Protein AF-A0A1W1CHK7-F1 (afdb_monomer)

Solvent-accessible surface area (backbone atoms only — not comparable to full-atom values): 5432 Å² total; per-residue (Å²): 128,78,54,74,69,47,39,52,49,44,51,52,34,54,74,55,71,52,55,76,84,77,55,79,71,44,59,80,49,26,77,27,19,28,94,57,22,71,26,29,91,99,61,29,66,54,68,68,59,84,61,54,61,59,36,43,56,65,22,46,82,54,97,96,43,69,49,68,51,37,71,90,78,52,53,75,66,53,50,51,52,51,38,55,52,52,58,71,70,66,119

InterPro domains:
  IPR009056 Cytochrome c-like domain [PF13442] (28-86)
  IPR009056 Cytochrome c-like domain [PS51007] (1-90)
  IPR036909 Cytochrome c-like domain superfamily [G3DSA:1.10.760.10] (3-91)
  IPR036909 Cytochrome c-like domain superfamily [SSF46626] (28-89)

Foldseek 3Di:
DDDDPRVVLQVVCLVVQVPDDRDPSCVVVCVAQNSRQCGDVPRHHRPSDDPQLCCQQCWDQDPVGTGHHCVPPDDPVVSVVVVVVVVVPPD

pLDDT: mean 88.5, std 5.28, range [59.03, 93.69]

Structure (mmCIF, N/CA/C/O backbone):
data_AF-A0A1W1CHK7-F1
#
_entry.id   AF-A0A1W1CHK7-F1
#
loop_
_atom_site.group_PDB
_atom_site.id
_atom_site.type_symbol
_atom_site.label_atom_id
_atom_site.label_alt_id
_atom_site.label_comp_id
_atom_site.label_asym_id
_atom_site.label_entity_id
_atom_site.label_seq_id
_atom_site.pdbx_PDB_ins_code
_atom_site.Cartn_x
_atom_site.Cartn_y
_atom_site.Cartn_z
_atom_site.occupancy
_atom_site.B_iso_or_equiv
_atom_site.auth_seq_id
_atom_site.auth_comp_id
_atom_site.auth_asym_id
_atom_site.auth_atom_id
_atom_site.pdbx_PDB_model_num
ATOM 1 N N . MET A 1 1 ? 14.095 9.188 -12.906 1.00 63.19 1 MET A N 1
ATOM 2 C CA . MET A 1 1 ? 12.730 8.609 -12.824 1.00 63.19 1 MET A CA 1
ATOM 3 C C . MET A 1 1 ? 12.497 7.805 -14.093 1.00 63.19 1 MET A C 1
ATOM 5 O O . MET A 1 1 ? 12.975 8.254 -15.124 1.00 63.19 1 MET A O 1
ATOM 9 N N . ALA A 1 2 ? 11.866 6.628 -14.034 1.00 78.81 2 ALA A N 1
ATOM 10 C CA . ALA A 1 2 ? 11.670 5.787 -15.221 1.00 78.81 2 ALA A CA 1
ATOM 11 C C . ALA A 1 2 ? 10.849 6.527 -16.291 1.00 78.81 2 ALA A C 1
ATOM 13 O O . ALA A 1 2 ? 9.809 7.105 -15.981 1.00 78.81 2 ALA A O 1
ATOM 14 N N . MET A 1 3 ? 11.322 6.527 -17.538 1.00 86.06 3 MET A N 1
ATOM 15 C CA . MET A 1 3 ? 10.689 7.235 -18.659 1.00 86.06 3 MET A CA 1
ATOM 16 C C . MET A 1 3 ? 10.622 6.323 -19.885 1.00 86.06 3 MET A C 1
ATOM 18 O O . MET A 1 3 ? 11.356 5.340 -19.981 1.00 86.06 3 MET A O 1
ATOM 22 N N . GLY A 1 4 ? 9.753 6.648 -20.843 1.00 92.25 4 GLY A N 1
ATOM 23 C CA . GLY A 1 4 ? 9.697 5.941 -22.123 1.00 92.25 4 GLY A CA 1
ATOM 24 C C . GLY A 1 4 ? 9.438 4.439 -21.963 1.00 92.25 4 GLY A C 1
ATOM 25 O O . GLY A 1 4 ? 8.424 4.034 -21.392 1.00 92.25 4 GLY A O 1
ATOM 26 N N . LYS A 1 5 ? 10.343 3.606 -22.490 1.00 93.56 5 LYS A N 1
ATOM 27 C CA . LYS A 1 5 ? 10.220 2.142 -22.443 1.00 93.56 5 LYS A CA 1
ATOM 28 C C . LYS A 1 5 ? 10.211 1.606 -21.009 1.00 93.56 5 LYS A C 1
ATOM 30 O O . LYS A 1 5 ? 9.383 0.755 -20.702 1.00 93.56 5 LYS A O 1
ATOM 35 N N . ASP A 1 6 ? 11.043 2.155 -20.128 1.00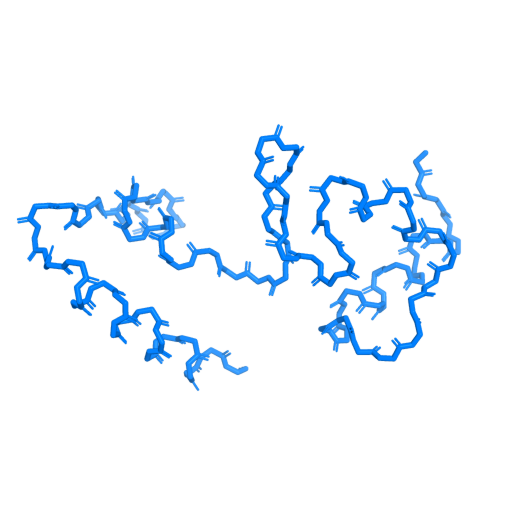 92.00 6 ASP A N 1
ATOM 36 C CA . ASP A 1 6 ? 11.122 1.699 -18.737 1.00 92.00 6 ASP A CA 1
ATOM 37 C C . ASP A 1 6 ? 9.804 1.908 -17.997 1.00 92.00 6 ASP A C 1
ATOM 39 O O . ASP A 1 6 ? 9.347 1.021 -17.282 1.00 92.00 6 ASP A O 1
ATOM 43 N N . ALA A 1 7 ? 9.151 3.053 -18.218 1.00 91.62 7 ALA A N 1
ATOM 44 C CA . ALA A 1 7 ? 7.846 3.334 -17.629 1.00 91.62 7 ALA A CA 1
ATOM 45 C C . ALA A 1 7 ? 6.783 2.326 -18.100 1.00 91.62 7 ALA A C 1
ATOM 47 O O . ALA A 1 7 ? 5.980 1.856 -17.296 1.00 91.62 7 ALA A O 1
ATOM 48 N N . LYS A 1 8 ? 6.801 1.948 -19.386 1.00 93.56 8 LYS A N 1
ATOM 49 C CA . LYS A 1 8 ? 5.877 0.947 -19.945 1.00 93.56 8 LYS A CA 1
ATOM 50 C C . LYS A 1 8 ? 6.137 -0.452 -19.388 1.00 93.56 8 LYS A C 1
ATOM 52 O O . LYS A 1 8 ? 5.186 -1.153 -19.049 1.00 93.56 8 LYS A O 1
ATOM 57 N N . ASP A 1 9 ? 7.401 -0.847 -19.268 1.00 93.50 9 ASP A N 1
ATOM 58 C CA . ASP A 1 9 ? 7.783 -2.162 -18.747 1.00 93.50 9 ASP A CA 1
ATOM 59 C C . ASP A 1 9 ? 7.431 -2.296 -17.261 1.00 93.50 9 ASP A C 1
ATOM 61 O O . ASP A 1 9 ? 6.871 -3.314 -16.849 1.00 93.50 9 ASP A O 1
ATOM 65 N N . ILE A 1 10 ? 7.675 -1.247 -16.467 1.00 91.62 10 ILE A N 1
ATOM 66 C CA . ILE A 1 10 ? 7.249 -1.186 -15.063 1.00 91.62 10 ILE A CA 1
ATOM 67 C C . ILE A 1 10 ? 5.724 -1.251 -14.966 1.00 91.62 10 ILE A C 1
ATOM 69 O O . ILE A 1 10 ? 5.202 -2.064 -14.207 1.00 91.62 10 ILE A O 1
ATOM 73 N N . ALA A 1 11 ? 4.998 -0.454 -15.756 1.00 90.31 11 ALA A N 1
ATOM 74 C CA . ALA A 1 11 ? 3.537 -0.468 -15.747 1.00 90.31 11 ALA A CA 1
ATOM 75 C C . ALA A 1 11 ? 2.977 -1.857 -16.090 1.00 90.31 11 ALA A C 1
ATOM 77 O O . ALA A 1 11 ? 2.059 -2.329 -15.425 1.00 90.31 11 ALA A O 1
ATOM 78 N N . LYS A 1 12 ? 3.564 -2.550 -17.075 1.00 91.94 12 LYS A N 1
ATOM 79 C CA . LYS A 1 12 ? 3.183 -3.922 -17.434 1.00 91.94 12 LYS A CA 1
ATOM 80 C C . LYS A 1 12 ? 3.463 -4.912 -16.301 1.00 91.94 12 LYS A C 1
ATOM 82 O O . LYS A 1 12 ? 2.631 -5.775 -16.033 1.00 91.94 12 LYS A O 1
ATOM 87 N N . TYR A 1 13 ? 4.605 -4.787 -15.628 1.00 91.69 13 TYR A N 1
ATOM 88 C CA . TYR A 1 13 ? 4.947 -5.629 -14.481 1.00 91.69 13 TYR A CA 1
ATOM 89 C C . TYR A 1 13 ? 3.975 -5.420 -13.309 1.00 91.69 13 TYR A C 1
ATOM 91 O O . TYR A 1 13 ? 3.443 -6.397 -12.783 1.00 91.69 13 TYR A O 1
ATOM 99 N N . ILE A 1 14 ? 3.646 -4.170 -12.969 1.00 89.50 14 ILE A N 1
ATOM 100 C CA . ILE A 1 14 ? 2.649 -3.845 -11.934 1.00 89.50 14 ILE A CA 1
ATOM 101 C C . ILE A 1 14 ? 1.266 -4.381 -12.330 1.00 89.50 14 ILE A C 1
ATOM 103 O O . ILE A 1 14 ? 0.630 -5.074 -11.541 1.00 89.50 14 ILE A O 1
ATOM 107 N N . ALA A 1 15 ? 0.824 -4.147 -13.570 1.00 88.38 15 ALA A N 1
ATOM 108 C CA . ALA A 1 15 ? -0.468 -4.622 -14.073 1.00 88.38 15 ALA A CA 1
ATOM 109 C C . ALA A 1 15 ? -0.585 -6.158 -14.099 1.00 88.38 15 ALA A C 1
ATOM 111 O O . ALA A 1 15 ? -1.686 -6.695 -14.034 1.00 88.38 15 ALA A O 1
ATOM 112 N N . SER A 1 16 ? 0.539 -6.880 -14.157 1.00 88.31 16 SER A N 1
ATOM 113 C CA . SER A 1 16 ? 0.557 -8.344 -14.031 1.00 88.31 16 SER A CA 1
ATOM 114 C C . SER A 1 16 ? 0.365 -8.846 -12.592 1.00 88.31 16 SER A C 1
ATOM 116 O O . SER A 1 16 ? 0.317 -10.058 -12.364 1.00 88.31 16 SER A O 1
ATOM 118 N N . GLY A 1 17 ? 0.291 -7.936 -11.615 1.00 87.62 17 GLY A N 1
ATOM 119 C CA . GLY A 1 17 ? 0.328 -8.262 -10.194 1.00 87.62 17 GLY A CA 1
ATOM 120 C C . GLY A 1 17 ? 1.705 -8.759 -9.760 1.00 87.62 17 GLY A C 1
ATOM 121 O O . GLY A 1 17 ? 1.789 -9.723 -9.003 1.00 87.62 17 GLY A O 1
ATOM 122 N N . TYR A 1 18 ? 2.778 -8.146 -10.277 1.00 90.56 18 TYR A N 1
ATOM 123 C CA . TYR A 1 18 ? 4.170 -8.499 -9.956 1.00 90.56 18 TYR A CA 1
ATOM 124 C C . TYR A 1 18 ? 4.526 -9.957 -10.289 1.00 90.56 18 TYR A C 1
ATOM 126 O O . TYR A 1 18 ? 5.354 -10.588 -9.629 1.00 90.56 18 TYR A O 1
ATOM 134 N N . LYS A 1 19 ? 3.883 -10.519 -11.320 1.00 88.69 19 LYS A N 1
ATOM 135 C CA . LYS A 1 19 ? 4.138 -11.880 -11.799 1.00 88.69 19 LYS A CA 1
ATOM 136 C C . LYS A 1 19 ? 5.200 -11.863 -12.899 1.00 88.69 19 LYS A C 1
ATOM 138 O O . LYS A 1 19 ? 5.215 -10.996 -13.768 1.00 88.69 19 LYS A O 1
ATOM 143 N N . GLY A 1 20 ? 6.066 -12.875 -12.901 1.00 87.69 20 GLY A N 1
ATOM 144 C CA . GLY A 1 20 ? 7.151 -13.001 -13.877 1.00 87.69 20 GLY A CA 1
ATOM 145 C C . GLY A 1 20 ? 8.410 -12.218 -13.493 1.00 87.69 20 GLY A C 1
ATOM 146 O O . GLY A 1 20 ? 8.625 -11.887 -12.330 1.00 87.69 20 GLY A O 1
ATOM 147 N N . LYS A 1 21 ? 9.288 -11.972 -14.471 1.00 90.06 21 LYS A N 1
ATOM 148 C CA . LYS A 1 21 ? 10.582 -11.315 -14.240 1.00 90.06 21 LYS A CA 1
ATOM 149 C C . LYS A 1 21 ? 10.404 -9.798 -14.131 1.00 90.06 21 LYS A C 1
ATOM 151 O O . LYS A 1 21 ? 9.972 -9.166 -15.093 1.00 90.06 21 LYS A O 1
ATOM 156 N N . ALA A 1 22 ? 10.799 -9.225 -12.994 1.00 90.81 22 ALA A N 1
ATOM 157 C CA . ALA A 1 22 ? 10.828 -7.778 -12.806 1.00 90.81 22 ALA A CA 1
ATOM 158 C C . ALA A 1 22 ? 11.788 -7.111 -13.816 1.00 90.81 22 ALA A C 1
ATOM 160 O O . ALA A 1 22 ? 12.902 -7.612 -14.019 1.00 90.81 22 ALA A O 1
ATOM 161 N N . PRO A 1 23 ? 11.401 -5.990 -14.452 1.00 92.50 23 PRO A N 1
ATOM 162 C CA . PRO A 1 23 ? 12.315 -5.236 -15.298 1.00 92.50 23 PRO A CA 1
ATOM 163 C C . PRO A 1 23 ? 13.427 -4.6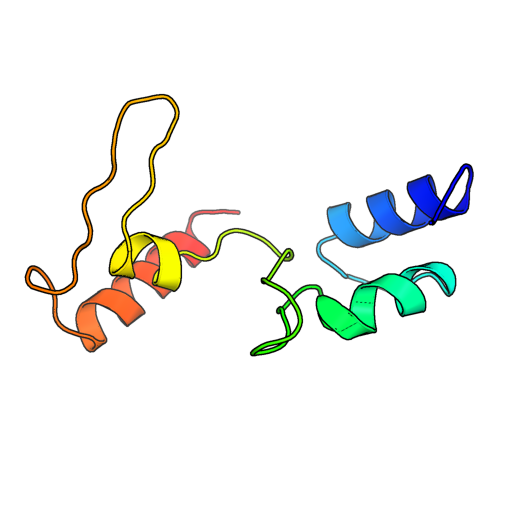29 -14.435 1.00 92.50 23 PRO A C 1
ATOM 165 O O . PRO A 1 23 ? 13.186 -4.227 -13.298 1.00 92.50 23 PRO A O 1
ATOM 168 N N . ALA A 1 24 ? 14.644 -4.522 -14.974 1.00 91.00 24 ALA A N 1
ATOM 169 C CA . ALA A 1 24 ? 15.782 -3.961 -14.236 1.00 91.00 24 ALA A CA 1
ATOM 170 C C . ALA A 1 24 ? 15.503 -2.533 -13.725 1.00 91.00 24 ALA A C 1
ATOM 172 O O . ALA A 1 24 ? 15.940 -2.155 -12.642 1.00 91.00 24 ALA A O 1
ATOM 173 N N . SER A 1 25 ? 14.699 -1.768 -14.466 1.00 91.44 25 SER A N 1
ATOM 174 C CA . SER A 1 25 ? 14.257 -0.425 -14.092 1.00 91.44 25 SER A CA 1
ATOM 175 C C . SER A 1 25 ? 13.365 -0.384 -12.841 1.00 91.44 25 SER A C 1
ATOM 177 O O . SER A 1 25 ? 13.304 0.655 -12.184 1.00 91.44 25 SER A O 1
ATOM 179 N N . TYR A 1 26 ? 12.729 -1.497 -12.446 1.00 92.12 26 TYR A N 1
ATOM 180 C CA . TYR A 1 26 ? 11.925 -1.573 -11.219 1.00 92.12 26 TYR A CA 1
ATOM 181 C C . TYR A 1 26 ? 12.776 -1.547 -9.938 1.00 92.12 26 TYR A C 1
ATOM 183 O O . TYR A 1 26 ? 12.256 -1.210 -8.876 1.00 92.12 26 TYR A O 1
ATOM 191 N N . VAL A 1 27 ? 14.085 -1.824 -10.013 1.00 89.44 27 VAL A N 1
ATOM 192 C CA . VAL A 1 27 ? 14.992 -1.796 -8.845 1.00 89.44 27 VAL A CA 1
ATOM 193 C C . VAL A 1 27 ? 14.968 -0.438 -8.134 1.00 89.44 27 VAL A C 1
ATOM 195 O O . VAL A 1 27 ? 15.010 -0.371 -6.907 1.00 89.44 27 VAL A O 1
ATOM 198 N N . ALA A 1 28 ? 14.821 0.652 -8.892 1.00 89.50 28 ALA A N 1
ATOM 199 C CA . ALA A 1 28 ? 14.700 1.997 -8.333 1.00 89.50 28 ALA A CA 1
ATOM 200 C C . ALA A 1 28 ? 13.408 2.198 -7.516 1.00 89.50 28 ALA A C 1
ATOM 202 O O . ALA A 1 28 ? 13.362 3.051 -6.636 1.00 89.50 28 ALA A O 1
ATOM 203 N N . CYS A 1 29 ? 12.358 1.424 -7.799 1.00 90.69 29 CYS A N 1
ATOM 204 C CA . CYS A 1 29 ? 11.074 1.478 -7.102 1.00 90.69 29 CYS A CA 1
ATOM 205 C C . CYS A 1 29 ? 11.056 0.543 -5.887 1.00 90.69 29 CYS A C 1
ATOM 207 O O . CYS A 1 29 ? 10.519 0.899 -4.836 1.00 90.69 29 CYS A O 1
ATOM 209 N N . SER A 1 30 ? 11.657 -0.645 -6.014 1.00 91.94 30 SER A N 1
ATOM 210 C CA . SER A 1 30 ? 11.599 -1.682 -4.980 1.00 91.94 30 SER A CA 1
ATOM 211 C C . SER A 1 30 ? 12.276 -1.293 -3.670 1.00 91.94 30 SER A C 1
ATOM 213 O O . SER A 1 30 ? 11.924 -1.845 -2.635 1.00 91.94 30 SER A O 1
ATOM 215 N N . GLY A 1 31 ? 13.208 -0.332 -3.689 1.00 90.38 31 GLY A N 1
ATOM 216 C CA . GLY A 1 31 ? 13.840 0.179 -2.468 1.00 90.38 31 GLY A CA 1
ATOM 217 C C . GLY A 1 31 ? 12.849 0.818 -1.488 1.00 90.38 31 GLY A C 1
ATOM 218 O O . GLY A 1 31 ? 13.006 0.667 -0.281 1.00 90.38 31 GLY A O 1
ATOM 219 N N . CYS A 1 32 ? 11.802 1.476 -1.995 1.00 93.62 32 CYS A N 1
ATOM 220 C CA . CYS A 1 32 ? 10.753 2.077 -1.163 1.00 93.62 32 CYS A CA 1
ATOM 221 C C . CYS A 1 32 ? 9.481 1.222 -1.116 1.00 93.62 32 CYS A C 1
ATOM 223 O O . CYS A 1 32 ? 8.792 1.195 -0.102 1.00 93.62 32 CYS A O 1
ATOM 225 N N . HIS A 1 33 ? 9.154 0.535 -2.211 1.00 92.25 33 HIS A N 1
ATOM 226 C CA . HIS A 1 33 ? 7.868 -0.146 -2.371 1.00 92.25 33 HIS A CA 1
ATOM 227 C C . HIS A 1 33 ? 7.932 -1.671 -2.246 1.00 92.25 33 HIS A C 1
ATOM 229 O O . HIS A 1 33 ? 6.897 -2.320 -2.336 1.00 92.25 33 HIS A O 1
ATOM 235 N N . GLY A 1 34 ? 9.108 -2.260 -2.041 1.00 91.69 34 GLY A N 1
ATOM 236 C CA . GLY A 1 34 ? 9.272 -3.710 -1.997 1.00 91.69 34 GLY A CA 1
ATOM 237 C C . GLY A 1 34 ? 9.354 -4.352 -3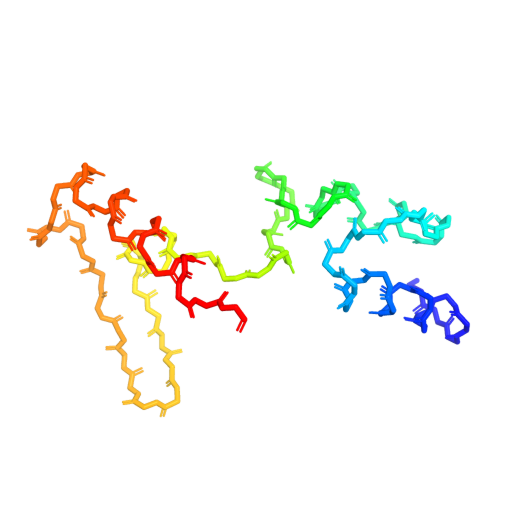.386 1.00 91.69 34 GLY A C 1
ATOM 238 O O . GLY A 1 34 ? 9.065 -3.747 -4.427 1.00 91.69 34 GLY A O 1
ATOM 239 N N . THR A 1 35 ? 9.799 -5.604 -3.419 1.00 91.12 35 THR A N 1
ATOM 240 C CA . THR 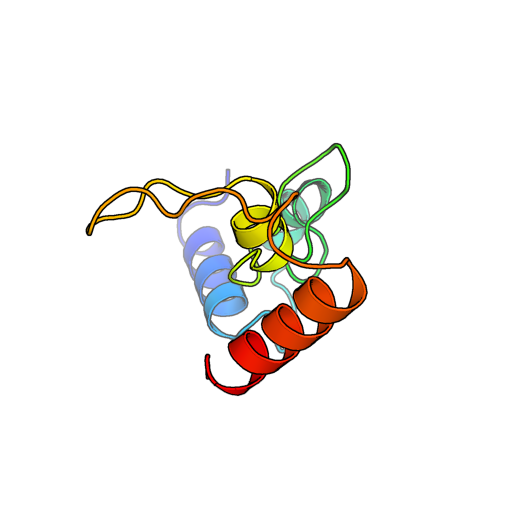A 1 35 ? 10.090 -6.333 -4.673 1.00 91.12 35 THR A CA 1
ATOM 241 C C . THR A 1 35 ? 8.835 -6.686 -5.470 1.00 91.12 35 THR A C 1
ATOM 243 O O . THR A 1 35 ? 8.879 -6.832 -6.697 1.00 91.12 35 THR A O 1
ATOM 246 N N . LYS A 1 36 ? 7.712 -6.782 -4.770 1.00 90.00 36 LYS A N 1
ATOM 247 C CA . LYS A 1 36 ? 6.381 -7.097 -5.273 1.00 90.00 36 LYS A CA 1
ATOM 248 C C . LYS A 1 36 ? 5.367 -6.011 -4.920 1.00 90.00 36 LYS A C 1
ATOM 250 O O . LYS A 1 36 ? 4.181 -6.274 -5.008 1.00 90.00 36 LYS A O 1
ATOM 255 N N . GLY A 1 37 ? 5.817 -4.811 -4.550 1.00 89.88 37 GLY A N 1
ATOM 256 C CA . GLY A 1 37 ? 4.927 -3.704 -4.206 1.00 89.88 37 GLY A CA 1
ATOM 257 C C . GLY A 1 37 ? 4.310 -3.804 -2.807 1.00 89.88 37 GLY A C 1
ATOM 258 O O . GLY A 1 37 ? 3.404 -3.035 -2.501 1.00 89.88 37 GLY A O 1
ATOM 259 N N . GLU A 1 38 ? 4.787 -4.711 -1.959 1.00 89.94 38 GLU A N 1
ATOM 260 C CA . GLU A 1 38 ? 4.288 -4.987 -0.607 1.00 89.94 38 GLU A CA 1
ATOM 261 C C . GLU A 1 38 ? 4.488 -3.825 0.385 1.00 89.94 38 GLU A C 1
ATOM 263 O O . GLU A 1 38 ? 3.908 -3.821 1.472 1.00 89.94 38 GLU A O 1
ATOM 268 N N . GLY A 1 39 ? 5.271 -2.813 0.002 1.00 90.69 39 GLY A N 1
ATOM 269 C CA . GLY A 1 39 ? 5.653 -1.688 0.848 1.00 90.69 39 GLY A CA 1
ATOM 270 C C . GLY A 1 39 ? 6.814 -2.026 1.779 1.00 90.69 39 GLY A C 1
ATOM 271 O O . GLY A 1 39 ? 7.090 -3.184 2.089 1.00 90.69 39 GLY A O 1
ATOM 272 N N . VAL A 1 40 ? 7.515 -0.992 2.234 1.00 91.38 40 VAL A N 1
ATOM 273 C CA . VAL A 1 40 ? 8.610 -1.123 3.199 1.00 91.38 40 VAL A CA 1
ATOM 274 C C . VAL A 1 40 ? 8.305 -0.207 4.382 1.00 91.38 40 VAL A C 1
ATOM 276 O O . VAL A 1 40 ? 8.151 1.006 4.179 1.00 91.38 40 VAL A O 1
ATOM 279 N N . PRO A 1 41 ? 8.218 -0.743 5.618 1.00 87.69 41 PRO A N 1
ATOM 280 C CA . PRO A 1 41 ? 7.989 0.067 6.808 1.00 87.69 41 PRO A CA 1
ATOM 281 C C . PRO A 1 41 ? 8.951 1.254 6.858 1.00 87.69 41 PRO A C 1
ATOM 283 O O . PRO A 1 41 ? 10.156 1.090 6.683 1.00 87.69 41 PRO A O 1
ATOM 286 N N . TYR A 1 42 ? 8.407 2.448 7.086 1.00 87.31 42 TYR A N 1
ATOM 287 C CA . TYR A 1 42 ? 9.153 3.710 7.173 1.00 87.31 42 TYR A CA 1
ATOM 288 C C . TYR A 1 42 ? 9.862 4.186 5.889 1.00 87.31 42 TYR A C 1
ATOM 290 O O . TYR A 1 42 ? 10.485 5.243 5.926 1.00 87.31 42 TYR A O 1
ATOM 298 N N . ALA A 1 43 ? 9.739 3.482 4.757 1.00 91.25 43 ALA A N 1
ATOM 299 C CA . ALA A 1 43 ? 10.346 3.895 3.485 1.00 91.25 43 ALA A CA 1
ATOM 300 C C . ALA A 1 43 ? 9.318 4.161 2.376 1.00 91.25 43 ALA A C 1
ATOM 302 O O . ALA A 1 43 ? 9.472 5.115 1.615 1.00 91.25 43 ALA A O 1
ATOM 303 N N . GLY A 1 44 ? 8.251 3.367 2.287 1.00 88.62 44 GLY A N 1
ATOM 304 C CA . GLY A 1 44 ? 7.212 3.594 1.288 1.00 88.62 44 GLY A CA 1
ATOM 305 C C . GLY A 1 44 ? 5.981 2.711 1.482 1.00 88.62 44 GLY A C 1
ATOM 306 O O . GLY A 1 44 ? 6.087 1.589 1.981 1.00 88.62 44 GLY A O 1
ATOM 307 N N . PRO A 1 45 ? 4.790 3.210 1.106 1.00 87.31 45 PRO A N 1
ATOM 308 C CA . PRO A 1 45 ? 3.555 2.455 1.247 1.00 87.31 45 PRO A CA 1
ATOM 309 C C . PRO A 1 45 ? 3.511 1.284 0.265 1.00 87.31 45 PRO A C 1
ATOM 311 O O . PRO A 1 45 ? 4.192 1.282 -0.767 1.00 87.31 45 PRO A O 1
ATOM 314 N N . LYS A 1 46 ? 2.638 0.321 0.551 1.00 87.94 46 LYS A N 1
ATOM 315 C CA . LYS A 1 46 ? 2.298 -0.720 -0.413 1.00 87.94 46 LYS A CA 1
ATOM 316 C C . LYS A 1 46 ? 1.614 -0.137 -1.654 1.00 87.94 46 LYS A C 1
ATOM 318 O O . LYS A 1 46 ? 0.846 0.822 -1.567 1.00 87.94 46 LYS A O 1
ATOM 323 N N . ILE A 1 47 ? 1.902 -0.732 -2.803 1.00 87.12 47 ILE A N 1
ATOM 324 C CA . ILE A 1 47 ? 1.364 -0.393 -4.128 1.00 87.12 47 ILE A CA 1
ATOM 325 C C . ILE A 1 47 ? 0.860 -1.634 -4.884 1.00 87.12 47 ILE A C 1
ATOM 327 O O . ILE A 1 47 ? 0.365 -1.510 -6.000 1.00 87.12 47 ILE A O 1
ATOM 331 N N . ASP A 1 48 ? 0.914 -2.814 -4.264 1.00 86.81 48 ASP A N 1
ATOM 332 C CA . ASP A 1 48 ? 0.418 -4.094 -4.788 1.00 86.81 48 ASP A CA 1
ATOM 333 C C . ASP A 1 48 ? -1.084 -4.331 -4.573 1.00 86.81 48 ASP A C 1
ATOM 335 O O . ASP A 1 48 ? -1.567 -5.462 -4.520 1.00 86.81 48 ASP A O 1
ATOM 339 N N . GLY A 1 49 ? -1.843 -3.244 -4.470 1.00 80.94 49 GLY A N 1
ATOM 340 C CA . GLY A 1 49 ? -3.285 -3.254 -4.279 1.00 80.94 49 GLY A CA 1
ATOM 341 C C . GLY A 1 49 ? -3.708 -2.482 -3.038 1.00 80.94 49 GLY A C 1
ATOM 342 O O . GLY A 1 49 ? -2.965 -1.677 -2.475 1.00 80.94 49 GLY A O 1
ATOM 343 N N . TYR A 1 50 ? -4.948 -2.707 -2.609 1.00 80.25 50 TYR A N 1
ATOM 344 C CA . TYR A 1 50 ? -5.522 -1.962 -1.496 1.00 80.25 50 TYR A CA 1
ATOM 345 C C . TYR A 1 50 ? -4.902 -2.362 -0.156 1.00 80.25 50 TYR A C 1
ATOM 347 O O . TYR A 1 50 ? -4.764 -3.543 0.176 1.00 80.25 50 TYR A O 1
ATOM 355 N N . ASP A 1 51 ? -4.575 -1.356 0.650 1.00 83.81 51 ASP A N 1
ATOM 356 C CA . ASP A 1 51 ? -4.240 -1.531 2.058 1.00 83.81 51 ASP A CA 1
ATOM 357 C C . ASP A 1 51 ? -5.504 -1.560 2.914 1.00 83.81 51 ASP A C 1
ATOM 359 O O . ASP A 1 51 ? -5.877 -0.582 3.559 1.00 83.81 51 ASP A O 1
ATOM 363 N N . ILE A 1 52 ? -6.230 -2.672 2.835 1.00 87.12 52 ILE A N 1
ATOM 364 C CA . ILE A 1 52 ? -7.533 -2.803 3.489 1.00 87.12 52 ILE A CA 1
ATOM 365 C C . ILE A 1 52 ? -7.399 -2.662 5.008 1.00 87.12 52 ILE A C 1
ATOM 367 O O . ILE A 1 52 ? -8.216 -1.970 5.607 1.00 87.12 52 ILE A O 1
ATOM 371 N N . ALA A 1 53 ? -6.343 -3.217 5.609 1.00 84.19 53 ALA A N 1
ATOM 372 C CA . ALA A 1 53 ? -6.082 -3.075 7.039 1.00 84.19 53 ALA A CA 1
ATOM 373 C C . ALA A 1 53 ? -5.896 -1.598 7.424 1.00 84.19 53 ALA A C 1
ATOM 375 O O . ALA A 1 53 ? -6.626 -1.081 8.266 1.00 84.19 53 ALA A O 1
ATOM 376 N N . ASN A 1 54 ? -5.018 -0.858 6.735 1.00 85.62 54 ASN A N 1
ATOM 377 C CA . ASN A 1 54 ? -4.837 0.565 7.042 1.00 85.62 54 ASN A CA 1
ATOM 378 C C . ASN A 1 54 ? -6.096 1.403 6.776 1.00 85.62 54 ASN A C 1
ATOM 380 O O . ASN A 1 54 ? -6.357 2.357 7.513 1.00 85.62 54 ASN A O 1
ATOM 384 N N . ILE A 1 55 ? -6.893 1.055 5.760 1.00 89.06 55 ILE A N 1
ATOM 385 C CA . ILE A 1 55 ? -8.173 1.719 5.473 1.00 89.06 55 ILE A CA 1
ATOM 386 C C . ILE A 1 55 ? -9.185 1.468 6.595 1.00 89.06 55 ILE A C 1
ATOM 388 O O . ILE A 1 55 ? -9.851 2.409 7.020 1.00 89.06 55 ILE A O 1
ATOM 392 N N . ILE A 1 56 ? -9.298 0.237 7.094 1.00 89.25 56 ILE A N 1
ATOM 393 C CA . ILE A 1 56 ? -10.190 -0.099 8.211 1.00 89.25 56 ILE A CA 1
ATOM 394 C C . ILE A 1 56 ? -9.721 0.619 9.486 1.00 89.25 56 ILE A C 1
ATOM 396 O O . ILE A 1 56 ? -10.526 1.254 10.172 1.00 89.25 56 ILE A O 1
ATOM 400 N N . ALA A 1 57 ? -8.417 0.606 9.765 1.00 86.75 57 ALA A N 1
ATOM 401 C CA . ALA A 1 57 ? -7.843 1.230 10.950 1.00 86.75 57 ALA A CA 1
ATOM 402 C C . ALA A 1 57 ? -7.939 2.764 10.938 1.00 86.75 57 ALA A C 1
ATOM 404 O O . ALA A 1 57 ? -8.204 3.369 11.975 1.00 86.75 57 ALA A O 1
ATOM 405 N N . SER A 1 58 ? -7.718 3.422 9.799 1.00 88.62 58 SER A N 1
ATOM 406 C CA . SER A 1 58 ? -7.605 4.893 9.724 1.00 88.62 58 SER A CA 1
ATOM 407 C C . SER A 1 58 ? -8.825 5.578 9.105 1.00 88.62 58 SER A C 1
ATOM 409 O O . SER A 1 58 ? -8.960 6.801 9.191 1.00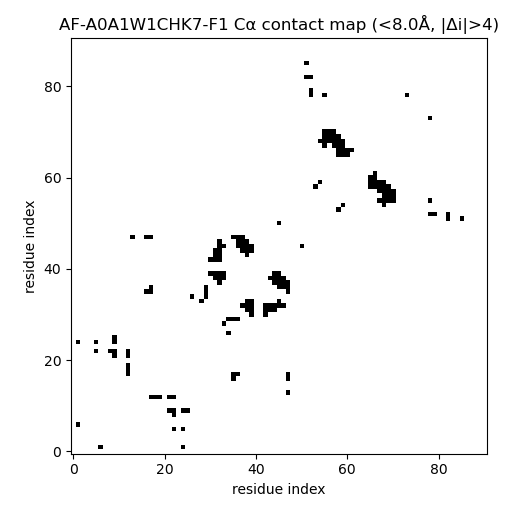 88.62 58 SER A O 1
ATOM 411 N N . GLY A 1 59 ? -9.728 4.812 8.496 1.00 90.06 59 GLY A N 1
ATOM 412 C CA . GLY A 1 59 ? -10.738 5.343 7.591 1.00 90.06 59 GLY A CA 1
ATOM 413 C C . GLY A 1 59 ? -10.122 5.866 6.289 1.00 90.06 59 GLY A C 1
ATOM 414 O O . GLY A 1 59 ? -8.904 5.951 6.118 1.00 90.06 59 GLY A O 1
ATOM 415 N N . LYS A 1 60 ? -10.976 6.243 5.334 1.00 90.56 60 LYS A N 1
ATOM 416 C CA . LYS A 1 60 ? -10.544 6.822 4.052 1.00 90.56 60 LYS A CA 1
ATOM 417 C C . LYS A 1 60 ? -11.626 7.721 3.468 1.00 90.56 60 LYS A C 1
ATOM 419 O O . LYS A 1 60 ? -12.792 7.339 3.407 1.00 90.56 60 LYS A O 1
ATOM 424 N N . LYS A 1 61 ? -11.249 8.910 2.987 1.00 91.56 61 LYS A N 1
ATOM 425 C CA . LYS A 1 61 ? -12.133 9.725 2.141 1.00 91.56 61 LYS A CA 1
ATOM 426 C C . LYS A 1 61 ? -12.129 9.135 0.731 1.00 91.56 61 LYS A C 1
ATOM 428 O O . LYS A 1 61 ? -11.091 9.113 0.074 1.00 91.56 61 LYS A O 1
ATOM 433 N N . GLY A 1 62 ? -13.270 8.613 0.308 1.00 87.25 62 GLY A N 1
ATOM 434 C CA . GLY A 1 62 ? -13.514 8.107 -1.036 1.00 87.25 62 GLY A CA 1
ATOM 435 C C . GLY A 1 62 ? -14.413 9.042 -1.840 1.00 87.25 62 GLY A C 1
ATOM 436 O O . GLY A 1 62 ? -14.797 10.118 -1.382 1.00 87.25 62 GLY A O 1
ATOM 437 N N . PHE A 1 63 ? -14.766 8.602 -3.046 1.00 90.69 63 PHE A N 1
ATOM 438 C CA . PHE A 1 63 ? -15.630 9.358 -3.956 1.00 90.69 63 PHE A CA 1
ATOM 439 C C . PHE A 1 63 ? -17.071 9.488 -3.433 1.00 90.69 63 PHE A C 1
ATOM 441 O O . PHE A 1 63 ? -17.695 10.528 -3.597 1.00 90.69 63 PHE A O 1
ATOM 448 N N . ILE A 1 64 ? -17.576 8.456 -2.746 1.00 92.25 64 ILE A N 1
ATOM 449 C CA . ILE A 1 64 ? -18.947 8.403 -2.202 1.00 92.25 64 ILE A CA 1
ATOM 450 C C . ILE A 1 64 ? -19.054 8.886 -0.744 1.00 92.25 64 ILE A C 1
ATOM 452 O O . ILE A 1 64 ? -20.083 8.693 -0.105 1.00 92.25 64 ILE A O 1
ATOM 456 N N . GLY A 1 65 ? -17.993 9.476 -0.185 1.00 93.69 65 GLY A N 1
AT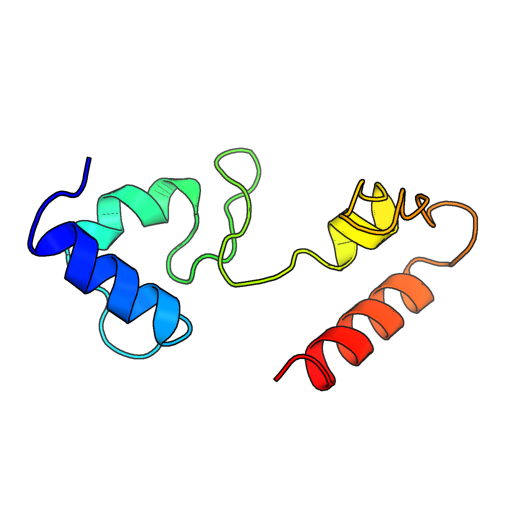OM 457 C CA . GLY A 1 65 ? -17.976 9.967 1.196 1.00 93.69 65 GLY A CA 1
ATOM 458 C C . GLY A 1 65 ? -16.782 9.481 2.015 1.00 93.69 65 GLY A C 1
ATOM 459 O O . GLY A 1 65 ? -15.769 9.034 1.477 1.00 93.69 65 GLY A O 1
ATOM 460 N N . LYS A 1 66 ? -16.872 9.612 3.342 1.00 92.06 66 LYS A N 1
ATOM 461 C CA . LYS A 1 66 ? -15.802 9.242 4.278 1.00 92.06 66 LYS A CA 1
ATOM 462 C C . LYS A 1 66 ? -16.115 7.899 4.935 1.00 92.06 66 LYS A C 1
ATOM 464 O O . LYS A 1 66 ? -17.046 7.811 5.727 1.00 92.06 66 LYS A O 1
ATOM 469 N N . MET A 1 67 ? -15.301 6.886 4.650 1.00 91.38 67 MET A N 1
ATOM 470 C CA . MET A 1 67 ? -15.279 5.656 5.439 1.00 91.38 67 MET A CA 1
ATOM 471 C C . MET A 1 67 ? -14.698 5.982 6.826 1.00 91.38 67 MET A C 1
ATOM 473 O O . MET A 1 67 ? -13.595 6.543 6.885 1.00 91.38 67 MET A O 1
ATOM 477 N N . PRO A 1 68 ? -15.417 5.697 7.927 1.00 91.19 68 PRO A N 1
ATOM 478 C CA . PRO A 1 68 ? -14.914 5.929 9.276 1.00 91.19 68 PRO A CA 1
ATOM 479 C C . PRO A 1 68 ? -13.787 4.949 9.623 1.00 91.19 68 PRO A C 1
ATOM 481 O O . PRO A 1 68 ? -13.618 3.922 8.971 1.00 91.19 68 PRO A O 1
ATOM 484 N N . ALA A 1 69 ? -13.021 5.274 10.662 1.00 91.06 69 ALA A N 1
ATOM 485 C CA . ALA A 1 69 ? -12.076 4.347 11.273 1.00 91.06 69 ALA A CA 1
ATOM 486 C C . ALA A 1 69 ? -12.822 3.351 12.177 1.00 91.06 69 ALA A C 1
ATOM 488 O O . ALA A 1 69 ? -13.721 3.747 12.916 1.00 91.06 69 ALA A O 1
ATOM 489 N N . PHE A 1 70 ? -12.421 2.080 12.160 1.00 89.00 70 PHE A N 1
ATOM 490 C CA . PHE A 1 70 ? -13.106 0.992 12.872 1.00 89.00 70 PHE A CA 1
ATOM 491 C C . PHE A 1 70 ? -12.447 0.625 14.213 1.00 89.00 70 PHE A C 1
ATOM 493 O O . PHE A 1 70 ? -12.894 -0.317 14.863 1.00 89.00 70 PHE A O 1
ATOM 500 N N . LYS A 1 71 ? -11.426 1.374 14.664 1.00 78.62 71 LYS A N 1
ATOM 501 C CA .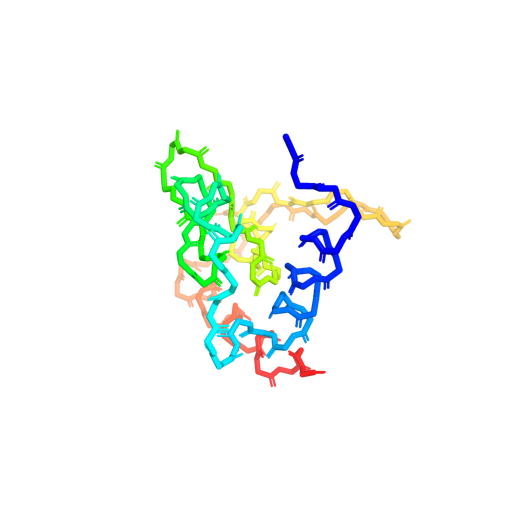 LYS A 1 71 ? -10.577 1.045 15.834 1.00 78.62 71 LYS A CA 1
ATOM 502 C C . LYS A 1 71 ? -11.336 0.694 17.120 1.00 78.62 71 LYS A C 1
ATOM 504 O O . LYS A 1 71 ? -10.814 -0.045 17.943 1.00 78.62 71 LYS A O 1
ATOM 509 N N . THR A 1 72 ? -12.528 1.253 17.317 1.00 80.50 72 THR A N 1
ATOM 510 C CA . THR A 1 72 ? -13.373 1.015 18.500 1.00 80.50 72 THR A CA 1
ATOM 511 C C . THR A 1 72 ? -14.617 0.179 18.196 1.00 80.50 72 THR A C 1
ATOM 513 O O . THR A 1 72 ? -15.387 -0.113 19.104 1.00 80.50 72 THR A O 1
ATOM 516 N N . LEU A 1 73 ? -14.838 -0.179 16.929 1.00 87.06 73 LEU A N 1
ATOM 517 C CA . LEU A 1 73 ? -16.042 -0.861 16.450 1.00 87.06 73 LEU A CA 1
ATOM 518 C C . LEU A 1 73 ? -15.838 -2.369 16.285 1.00 87.06 73 LEU A C 1
ATOM 520 O O . LEU A 1 73 ? -16.807 -3.120 16.365 1.00 87.06 73 LEU A O 1
ATOM 524 N N . ILE A 1 74 ? -14.603 -2.809 16.035 1.00 90.25 74 ILE A N 1
ATOM 525 C CA . ILE A 1 74 ? -14.262 -4.217 15.804 1.00 90.25 74 ILE A CA 1
ATOM 526 C C . ILE A 1 74 ? -12.967 -4.595 16.525 1.00 90.25 74 ILE A C 1
ATOM 528 O O . ILE A 1 74 ? -12.106 -3.755 16.780 1.00 90.25 74 ILE A O 1
ATOM 532 N N . THR A 1 75 ? -12.819 -5.878 16.843 1.00 91.06 75 THR A N 1
ATOM 533 C CA . THR A 1 75 ? -11.588 -6.421 17.434 1.00 91.06 75 THR A CA 1
ATOM 534 C C . THR A 1 75 ? -10.506 -6.648 16.367 1.00 91.06 75 THR A C 1
ATOM 536 O O . THR A 1 75 ? -10.832 -6.818 15.189 1.00 91.06 75 THR A O 1
ATOM 539 N N . PRO A 1 76 ? -9.217 -6.766 16.746 1.00 87.44 76 PRO A N 1
ATOM 540 C CA . PRO A 1 76 ? -8.142 -7.068 15.793 1.00 87.44 76 PRO A CA 1
ATOM 541 C C . PRO A 1 76 ? -8.362 -8.362 14.990 1.00 87.44 76 PRO A C 1
ATOM 543 O O . PRO A 1 76 ? -7.967 -8.463 13.829 1.00 87.44 76 PRO A O 1
ATOM 546 N N . ILE A 1 77 ? -9.023 -9.362 15.587 1.00 91.25 77 ILE A N 1
ATOM 547 C CA . ILE A 1 77 ? -9.359 -10.619 14.903 1.00 91.25 77 ILE A CA 1
ATOM 548 C C . ILE A 1 77 ? -10.435 -10.380 13.837 1.00 91.25 77 ILE A C 1
ATOM 550 O O . ILE A 1 77 ? -10.325 -10.906 12.730 1.00 91.25 77 ILE A O 1
ATOM 554 N N . GLN A 1 78 ? -11.447 -9.564 14.141 1.00 91.88 78 GLN A N 1
ATOM 555 C CA . GLN A 1 78 ? -12.494 -9.197 13.185 1.00 91.88 78 GLN A CA 1
ATOM 556 C C . GLN A 1 78 ? -11.938 -8.350 12.035 1.00 91.88 78 GLN A C 1
ATOM 558 O O . GLN A 1 78 ? -12.290 -8.591 10.882 1.00 91.88 78 GLN A O 1
ATOM 563 N N . GLU A 1 79 ? -11.022 -7.422 12.318 1.00 88.88 79 GLU A N 1
ATOM 564 C CA . GLU A 1 79 ? -10.328 -6.634 11.293 1.00 88.88 79 GLU A CA 1
ATOM 565 C C . GLU A 1 79 ? -9.523 -7.526 10.339 1.00 88.88 79 GLU A C 1
ATOM 567 O O . GLU A 1 79 ? -9.620 -7.390 9.114 1.00 88.88 79 GLU A O 1
ATOM 572 N N . LYS A 1 80 ? -8.784 -8.499 10.884 1.00 86.81 80 LYS A N 1
ATOM 573 C CA . LYS A 1 80 ? -8.046 -9.481 10.082 1.00 86.81 80 LYS A CA 1
ATOM 574 C C . LYS A 1 80 ? -8.986 -10.340 9.233 1.00 86.81 80 LYS A C 1
ATOM 576 O O . LYS A 1 80 ? -8.733 -10.511 8.042 1.00 86.81 80 LYS A O 1
ATOM 581 N N . ALA A 1 81 ? -10.066 -10.858 9.818 1.00 91.56 81 ALA A N 1
ATOM 582 C CA . ALA A 1 81 ? -11.041 -11.684 9.105 1.00 91.56 81 ALA A CA 1
ATOM 583 C C . ALA A 1 81 ? -11.713 -10.912 7.958 1.00 91.56 81 ALA A C 1
ATOM 585 O O . ALA A 1 81 ? -11.789 -11.415 6.836 1.00 91.56 81 ALA A O 1
ATOM 586 N N . LEU A 1 82 ? -12.127 -9.667 8.210 1.00 90.25 82 LEU A N 1
ATOM 587 C CA . LEU A 1 82 ? -12.720 -8.793 7.200 1.00 90.25 82 LEU A CA 1
ATOM 588 C C . LEU A 1 82 ? -11.725 -8.467 6.082 1.00 90.25 82 LEU A C 1
ATOM 590 O O . LEU A 1 82 ? -12.087 -8.516 4.909 1.00 90.25 82 LEU A O 1
ATOM 594 N N . THR A 1 83 ? -10.466 -8.189 6.429 1.00 87.94 83 THR A N 1
ATOM 595 C CA . THR A 1 83 ? -9.399 -7.936 5.451 1.00 87.94 83 THR A CA 1
ATOM 596 C C . THR A 1 83 ? -9.222 -9.118 4.502 1.00 87.94 83 THR A C 1
ATOM 598 O O . THR A 1 83 ? -9.239 -8.932 3.286 1.00 87.94 83 THR A O 1
ATOM 601 N N . VAL A 1 84 ? -9.118 -10.335 5.043 1.00 89.12 84 VAL A N 1
ATOM 602 C CA . VAL A 1 84 ? -8.970 -11.562 4.243 1.00 89.12 84 VAL A CA 1
ATOM 603 C C . VAL A 1 84 ? -10.202 -11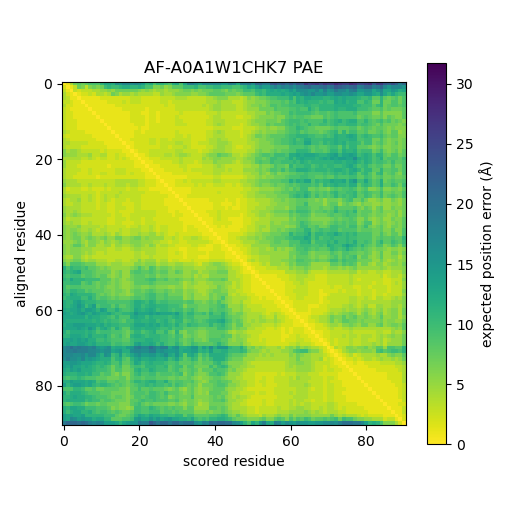.803 3.368 1.00 89.12 84 VAL A C 1
ATOM 605 O O . VAL A 1 84 ? -10.065 -12.121 2.188 1.00 89.12 84 VAL A O 1
ATOM 608 N N . TYR A 1 85 ? -11.408 -11.611 3.910 1.00 91.19 85 TYR A N 1
ATOM 609 C CA . TYR A 1 85 ? -12.644 -11.765 3.145 1.00 91.19 85 TYR A CA 1
ATOM 610 C C . TYR A 1 85 ? -12.716 -10.783 1.968 1.00 91.19 85 TYR A C 1
ATOM 612 O O . TYR A 1 85 ? -12.940 -11.205 0.834 1.00 91.19 85 TYR A O 1
ATOM 620 N N . LEU A 1 86 ? -12.451 -9.494 2.204 1.00 89.12 86 LEU A N 1
ATOM 621 C CA . LEU A 1 86 ? -12.443 -8.472 1.156 1.00 89.12 86 LEU A CA 1
ATOM 622 C C . LEU A 1 86 ? -11.403 -8.790 0.073 1.00 89.12 86 LEU A C 1
ATOM 624 O O . LEU A 1 86 ? -11.715 -8.721 -1.111 1.00 89.12 86 LEU A O 1
ATOM 628 N N . GLN A 1 87 ? -10.199 -9.223 0.452 1.00 84.75 87 GLN A N 1
ATOM 629 C CA . GLN A 1 87 ? -9.180 -9.663 -0.510 1.00 84.75 87 GLN A CA 1
ATOM 630 C C . GLN A 1 87 ? -9.630 -10.865 -1.350 1.00 84.75 87 GLN A C 1
ATOM 632 O O . GLN A 1 87 ? -9.236 -10.977 -2.506 1.00 84.75 87 GLN A O 1
ATOM 637 N N . SER A 1 88 ? -10.460 -11.757 -0.802 1.00 87.50 88 SER A N 1
ATOM 638 C CA . SER A 1 88 ? -10.942 -12.934 -1.536 1.00 87.50 88 SER A CA 1
ATOM 639 C C . SER A 1 88 ? -11.957 -12.604 -2.640 1.00 87.50 88 SER A C 1
ATOM 641 O O . SER A 1 88 ? -12.048 -13.350 -3.618 1.00 87.50 88 SER A O 1
ATOM 643 N N . ILE A 1 89 ? -12.690 -11.491 -2.501 1.00 88.75 89 ILE A N 1
ATOM 644 C CA . ILE A 1 89 ? -13.728 -11.055 -3.451 1.00 88.75 89 ILE A CA 1
ATOM 645 C C . ILE A 1 89 ? -13.251 -9.959 -4.414 1.00 88.75 89 ILE A C 1
ATOM 647 O O . ILE A 1 89 ? -13.864 -9.766 -5.461 1.00 88.75 89 ILE A O 1
ATOM 651 N N . ILE A 1 90 ? -12.161 -9.257 -4.089 1.00 78.56 90 ILE A N 1
ATOM 652 C CA . ILE A 1 90 ? -11.498 -8.295 -4.978 1.00 78.56 90 ILE A CA 1
ATOM 653 C C . ILE A 1 90 ? -10.544 -9.086 -5.890 1.00 78.56 90 ILE A C 1
ATOM 655 O O . ILE A 1 90 ? -9.337 -9.132 -5.657 1.00 78.56 90 ILE A O 1
ATOM 659 N N . LYS A 1 91 ? -11.113 -9.776 -6.883 1.00 59.03 91 LYS A N 1
ATOM 660 C CA . LYS A 1 91 ? -10.380 -10.405 -7.992 1.00 59.03 91 LYS A CA 1
ATOM 661 C C . LYS A 1 91 ? -10.413 -9.526 -9.230 1.00 59.03 91 LYS A C 1
ATOM 663 O O . LYS A 1 91 ? -11.501 -8.991 -9.528 1.00 59.03 91 LYS A O 1
#

Organism: NCBI:txid652676

Secondary structure (DSSP, 8-state):
---THHHHHHHHHHHTTS-SPPPGGGHHHHHHH-TTS--BTTTB---SS--HHHHHHH-EEETTEEEPP-TTTS-HHHHHHHHHHHHHH--

Mean predicted aligned error: 6.14 Å

Radius of gyration: 15.84 Å; Cα contacts (8 Å, |Δi|>4): 91; chains: 1; bounding box: 35×23×41 Å

Sequence (91 aa):
MAMGKDAKDIAKYIASGYKGKAPASYVACSGCHGTKGEGVPYAGPKIDGYDIANIIASGKKGFIGKMPAFKTLITPIQEKALTVYLQSII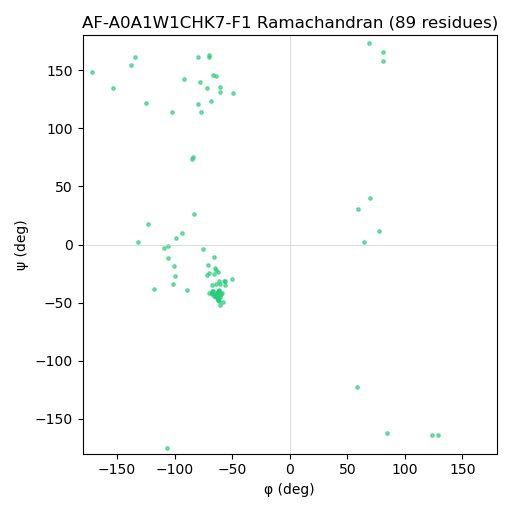K